Protein AF-A0A2E3XWA8-F1 (afdb_monomer)

Foldseek 3Di:
DDDLPPQFAEEEEEELPDDPVRLLVVQVVLLVLVRGQYEYEYAPVNVPCLVVVCVVCVVSRHHYDDNPDQPLVCLSHAQEYEYEPDPSLQVCLVSLHQYEYEPVRYPDCPVCCVVLVRYHYHPDPNCVVVDDPVSSVVNNVSSCVVCPVVVPPDDGPVVVVVVVVVVD

Nearest PDB structures (foldseek):
  3hbm-assembly1_A  TM=6.166E-01  e=2.319E-02  Campylobacter jejuni subsp. jejuni NCTC 11168 = ATCC 700819
  3hbn-assembly1_A  TM=6.208E-01  e=2.471E-02  Campylobacter jejuni subsp. jejuni NCTC 11168 = ATCC 700819
  6vlc-assembly2_D  TM=5.756E-01  e=1.798E-02  Neisseria meningitidis Z2491
  7kmf-assembly1_F  TM=5.844E-01  e=4.976E-02  Homo sapiens
  7kmf-assembly1_E  TM=5.649E-01  e=5.303E-02  Homo sapiens

Mean predicted aligned error: 8.44 Å

Sequence (168 aa):
MDDFSVKNGLAICFNDHDSTEFMFDMIRKALDLKKWTIYVKMHPSDRYRFSEVENFCLENNAVFIDPACPVYNYRDRLKILLAGISGVHVDALMAGGTPCTLKSWYHEDYYQLIEDDLLFVFESLEEINSLSDEEIAQIMQSREKLNEHLKEINTLPSDKLASFYKKL

Structure (mmCIF, N/CA/C/O backbone):
data_AF-A0A2E3XWA8-F1
#
_entry.id   AF-A0A2E3XWA8-F1
#
loop_
_atom_site.group_PDB
_atom_site.id
_atom_site.type_symbol
_atom_site.label_atom_id
_atom_site.label_alt_id
_atom_site.label_comp_id
_atom_site.label_asym_id
_atom_site.label_entity_id
_atom_site.label_seq_id
_atom_site.pdbx_PDB_ins_code
_atom_site.Cartn_x
_atom_site.Cartn_y
_atom_site.Cartn_z
_atom_site.occupancy
_atom_site.B_iso_or_equiv
_atom_site.auth_seq_id
_atom_site.auth_comp_id
_atom_site.auth_asym_id
_atom_site.auth_atom_id
_atom_site.pdbx_PDB_model_num
ATOM 1 N N . MET A 1 1 ? -28.095 -8.144 3.498 1.00 36.91 1 MET A N 1
ATOM 2 C CA . MET A 1 1 ? -26.936 -7.674 4.277 1.00 36.91 1 MET A CA 1
ATOM 3 C C . MET A 1 1 ? -25.813 -8.573 3.847 1.00 36.91 1 MET A C 1
ATOM 5 O O . MET A 1 1 ? -25.795 -9.723 4.264 1.00 36.91 1 MET A O 1
ATOM 9 N N . ASP A 1 2 ? -25.029 -8.108 2.882 1.00 31.75 2 ASP A N 1
ATOM 10 C CA . ASP A 1 2 ? -23.966 -8.920 2.311 1.00 31.75 2 ASP A CA 1
ATOM 11 C C . ASP A 1 2 ? -22.865 -9.088 3.352 1.00 31.75 2 ASP A C 1
ATOM 13 O O . ASP A 1 2 ? -22.432 -8.126 3.988 1.00 31.75 2 ASP A O 1
ATOM 17 N N . ASP A 1 3 ? -22.496 -10.346 3.562 1.00 35.62 3 ASP A N 1
ATOM 18 C CA . ASP A 1 3 ? -21.379 -10.770 4.386 1.00 35.62 3 ASP A CA 1
ATOM 19 C C . ASP A 1 3 ? -20.113 -10.169 3.766 1.00 35.62 3 ASP A C 1
ATOM 21 O O . ASP A 1 3 ? -19.674 -10.581 2.689 1.00 35.62 3 ASP A O 1
ATOM 25 N N . PHE A 1 4 ? -19.583 -9.112 4.387 1.00 40.84 4 PHE A N 1
ATOM 26 C CA . PHE A 1 4 ? -18.293 -8.551 4.015 1.00 40.84 4 PHE A CA 1
ATOM 27 C C . PHE A 1 4 ? -17.257 -9.651 4.240 1.00 40.84 4 PHE A C 1
ATOM 29 O O . PHE A 1 4 ? -16.778 -9.829 5.359 1.00 40.84 4 PHE A O 1
ATOM 36 N N . SER A 1 5 ? -16.896 -10.384 3.183 1.00 53.03 5 SER A N 1
ATOM 37 C CA . SER A 1 5 ? -15.704 -11.228 3.186 1.00 53.03 5 SER A CA 1
ATOM 38 C C . SER A 1 5 ? -14.575 -10.401 3.791 1.00 53.03 5 SER A C 1
ATOM 40 O O . SER A 1 5 ? -14.269 -9.329 3.263 1.00 53.03 5 SER A O 1
ATOM 42 N N . VAL A 1 6 ? -14.050 -10.827 4.941 1.00 64.44 6 VAL A N 1
ATOM 43 C CA . VAL A 1 6 ? -13.209 -9.981 5.795 1.00 64.44 6 VAL A CA 1
ATOM 44 C C . VAL A 1 6 ? -12.007 -9.490 4.992 1.00 64.44 6 VAL A C 1
ATOM 46 O O . VAL A 1 6 ? -11.053 -10.234 4.766 1.00 64.44 6 VAL A O 1
ATOM 49 N N . LYS A 1 7 ? -12.057 -8.233 4.535 1.00 80.62 7 LYS A N 1
ATOM 50 C CA . LYS A 1 7 ? -10.933 -7.599 3.848 1.00 80.62 7 LYS A CA 1
ATOM 51 C C . LYS A 1 7 ? -9.785 -7.524 4.849 1.00 80.62 7 LYS A C 1
ATOM 53 O O . LYS A 1 7 ? -9.920 -6.892 5.894 1.00 80.62 7 LYS A O 1
ATOM 58 N N . ASN A 1 8 ? -8.664 -8.166 4.548 1.00 89.25 8 ASN A N 1
ATOM 59 C CA . ASN A 1 8 ? -7.486 -8.197 5.421 1.00 89.25 8 ASN A CA 1
ATOM 60 C C . ASN A 1 8 ? -6.192 -7.834 4.674 1.00 89.25 8 ASN A C 1
ATOM 62 O O . ASN A 1 8 ? -5.095 -8.109 5.162 1.00 89.25 8 ASN A O 1
ATOM 66 N N . GLY A 1 9 ? -6.308 -7.254 3.478 1.00 94.62 9 GLY A N 1
ATOM 67 C CA . GLY A 1 9 ? -5.174 -6.824 2.672 1.00 94.62 9 GLY A CA 1
ATOM 68 C C . GLY A 1 9 ? -4.686 -5.422 3.032 1.00 94.62 9 GLY A C 1
ATOM 69 O O . GLY A 1 9 ? -5.490 -4.489 3.106 1.00 94.62 9 GLY A O 1
ATOM 70 N N . LEU A 1 10 ? -3.369 -5.285 3.184 1.00 95.75 10 LEU A N 1
ATOM 71 C CA . LEU A 1 10 ? -2.641 -4.016 3.190 1.00 95.75 10 LEU A CA 1
ATOM 72 C C . LEU A 1 10 ? -1.861 -3.923 1.875 1.00 95.75 10 LEU A C 1
ATOM 74 O O . LEU A 1 10 ? -0.949 -4.718 1.648 1.00 95.75 10 LEU A O 1
ATOM 78 N N . ALA A 1 11 ? -2.228 -2.982 1.008 1.00 96.69 11 ALA A N 1
ATOM 79 C CA . ALA A 1 11 ? -1.447 -2.666 -0.182 1.00 96.69 11 ALA A CA 1
ATOM 80 C C . ALA A 1 11 ? -0.428 -1.574 0.123 1.00 96.69 11 ALA A C 1
ATOM 82 O O . ALA A 1 11 ? -0.787 -0.557 0.703 1.00 96.69 11 ALA A O 1
ATOM 83 N N . ILE A 1 12 ? 0.811 -1.755 -0.315 1.00 97.56 12 ILE A N 1
ATOM 84 C CA . ILE A 1 12 ? 1.865 -0.743 -0.267 1.00 97.56 12 ILE A CA 1
ATOM 85 C C . ILE A 1 12 ? 2.197 -0.375 -1.706 1.00 97.56 12 ILE A C 1
ATOM 87 O O . ILE A 1 12 ? 2.577 -1.247 -2.493 1.00 97.56 12 ILE A O 1
ATOM 91 N N . CYS A 1 13 ? 2.009 0.892 -2.061 1.00 96.62 13 CYS A N 1
ATOM 92 C CA . CYS A 1 13 ? 2.256 1.387 -3.408 1.00 96.62 13 CYS A CA 1
ATOM 93 C C . CYS A 1 13 ? 3.474 2.305 -3.407 1.00 96.62 13 CYS A C 1
ATOM 95 O O . CYS A 1 13 ? 3.456 3.360 -2.773 1.00 96.62 13 CYS A O 1
ATOM 97 N N . PHE A 1 14 ? 4.509 1.902 -4.136 1.00 96.69 14 PHE A N 1
ATOM 98 C CA . PHE A 1 14 ? 5.742 2.667 -4.280 1.00 96.69 14 PHE A CA 1
ATOM 99 C C . PHE A 1 14 ? 5.713 3.524 -5.544 1.00 96.69 14 PHE A C 1
ATOM 101 O O . PHE A 1 14 ? 5.244 3.087 -6.599 1.00 96.69 14 PHE A O 1
ATOM 108 N N . ASN A 1 15 ? 6.238 4.737 -5.426 1.00 93.38 15 ASN A N 1
ATOM 109 C CA . ASN A 1 15 ? 6.538 5.639 -6.526 1.00 93.38 15 ASN A CA 1
ATOM 110 C C . ASN A 1 15 ? 7.879 5.252 -7.174 1.00 93.38 15 ASN A C 1
ATOM 112 O O . ASN A 1 15 ? 8.718 4.579 -6.579 1.00 93.38 15 ASN A O 1
ATOM 116 N N . ASP A 1 16 ? 8.124 5.711 -8.398 1.00 92.38 16 ASP A N 1
ATOM 117 C CA . ASP A 1 16 ? 9.392 5.457 -9.096 1.00 92.38 16 ASP A CA 1
ATOM 118 C C . ASP A 1 16 ? 10.596 6.182 -8.473 1.00 92.38 16 ASP A C 1
ATOM 120 O O . ASP A 1 16 ? 11.739 5.762 -8.663 1.00 92.38 16 ASP A O 1
ATOM 124 N N . HIS A 1 17 ? 10.348 7.221 -7.677 1.00 91.50 17 HIS A N 1
ATOM 125 C CA . HIS A 1 17 ? 11.368 7.945 -6.920 1.00 91.50 17 HIS A CA 1
ATOM 126 C C . HIS A 1 17 ? 11.723 7.318 -5.562 1.00 91.50 17 HIS A C 1
ATOM 128 O O . HIS A 1 17 ? 12.717 7.730 -4.961 1.00 91.50 17 HIS A O 1
ATOM 134 N N . ASP A 1 18 ? 10.964 6.328 -5.079 1.00 94.69 18 ASP A N 1
ATOM 135 C CA . ASP A 1 18 ? 11.286 5.651 -3.820 1.00 94.69 18 ASP A CA 1
ATOM 136 C C . ASP A 1 18 ? 12.581 4.843 -3.968 1.00 94.69 18 ASP A C 1
ATOM 138 O O . ASP A 1 18 ? 12.822 4.205 -4.996 1.00 94.69 18 ASP A O 1
ATOM 142 N N . SER A 1 19 ? 13.451 4.867 -2.957 1.00 95.38 19 SER A N 1
ATOM 143 C CA . SER A 1 19 ? 14.721 4.137 -3.018 1.00 95.38 19 SER A CA 1
ATOM 144 C C . SER A 1 19 ? 14.515 2.638 -2.791 1.00 95.38 19 SER A C 1
ATOM 146 O O . SER A 1 19 ? 13.643 2.219 -2.034 1.00 95.38 19 SER A O 1
ATOM 148 N N . THR A 1 20 ? 15.354 1.802 -3.405 1.00 95.69 20 THR A N 1
ATOM 149 C CA . THR A 1 20 ? 15.286 0.339 -3.239 1.00 95.69 20 THR A CA 1
ATOM 150 C C . THR A 1 20 ? 15.421 -0.099 -1.778 1.00 95.69 20 THR A C 1
ATOM 152 O O . THR A 1 20 ? 14.693 -0.980 -1.327 1.00 95.69 20 THR A O 1
ATOM 155 N N . GLU A 1 21 ? 16.306 0.549 -1.018 1.00 96.75 21 GLU A N 1
ATOM 156 C CA . GLU A 1 21 ? 16.480 0.292 0.415 1.00 96.75 21 GLU A CA 1
ATOM 157 C C . GLU A 1 21 ? 15.196 0.578 1.200 1.00 96.75 21 GLU A C 1
ATOM 159 O O . GLU A 1 21 ? 14.741 -0.275 1.963 1.00 96.75 21 GLU A O 1
ATOM 164 N N . PHE A 1 22 ? 14.579 1.738 0.954 1.00 95.94 22 PHE A N 1
ATOM 165 C CA . PHE A 1 22 ? 13.326 2.125 1.591 1.00 95.94 22 PHE A CA 1
ATOM 166 C C . PHE A 1 22 ? 12.196 1.146 1.261 1.00 95.94 22 PHE A C 1
ATOM 168 O O . PHE A 1 22 ? 11.483 0.711 2.163 1.00 95.94 22 PHE A O 1
ATOM 175 N N . MET A 1 23 ? 12.061 0.745 -0.008 1.00 97.19 23 MET A N 1
ATOM 176 C CA . MET A 1 23 ? 11.022 -0.198 -0.425 1.00 97.19 23 MET A CA 1
ATOM 177 C C . MET A 1 23 ? 11.139 -1.531 0.312 1.00 97.19 23 MET A C 1
ATOM 179 O O . MET A 1 23 ? 10.169 -1.995 0.911 1.00 97.19 23 MET A O 1
ATOM 183 N N . PHE A 1 24 ? 12.328 -2.139 0.324 1.00 97.75 24 PHE A N 1
ATOM 184 C CA . PHE A 1 24 ? 12.511 -3.425 0.995 1.00 97.75 24 PHE A CA 1
ATOM 185 C C . PHE A 1 24 ? 12.382 -3.328 2.514 1.00 97.75 24 PHE A C 1
ATOM 187 O O . PHE A 1 24 ? 11.830 -4.242 3.125 1.00 97.75 24 PHE A O 1
ATOM 194 N N . ASP A 1 25 ? 12.862 -2.250 3.134 1.00 97.00 25 ASP A N 1
ATOM 195 C CA . ASP A 1 25 ? 12.639 -2.000 4.562 1.00 97.00 25 ASP A CA 1
ATOM 196 C C . ASP A 1 25 ? 11.139 -1.904 4.883 1.00 97.00 25 ASP A C 1
ATOM 198 O O . ASP A 1 25 ? 10.649 -2.589 5.783 1.00 97.00 25 ASP A O 1
ATOM 202 N N . MET A 1 26 ? 10.384 -1.151 4.081 1.00 97.12 26 MET A N 1
ATOM 203 C CA . MET A 1 26 ? 8.942 -0.989 4.252 1.00 97.12 26 MET A CA 1
ATOM 204 C C . MET A 1 26 ? 8.182 -2.311 4.095 1.00 97.12 26 MET A C 1
ATOM 206 O O . MET A 1 26 ? 7.322 -2.630 4.918 1.00 97.12 26 MET A O 1
ATOM 210 N N . ILE A 1 27 ? 8.520 -3.116 3.080 1.00 97.69 27 ILE A N 1
ATOM 211 C CA . ILE A 1 27 ? 7.887 -4.428 2.870 1.00 97.69 27 ILE A CA 1
ATOM 212 C C . ILE A 1 27 ? 8.177 -5.354 4.060 1.00 97.69 27 ILE A C 1
ATOM 214 O O . ILE A 1 27 ? 7.256 -6.006 4.553 1.00 97.69 27 ILE A O 1
ATOM 218 N N . ARG A 1 28 ? 9.420 -5.391 4.567 1.00 97.62 28 ARG A N 1
ATOM 219 C CA . ARG A 1 28 ? 9.775 -6.202 5.750 1.00 97.62 28 ARG A CA 1
ATOM 220 C C . ARG A 1 28 ? 8.984 -5.781 6.982 1.00 97.62 28 ARG A C 1
ATOM 222 O O . ARG A 1 28 ? 8.350 -6.624 7.610 1.00 97.62 28 ARG A O 1
ATOM 229 N N . LYS A 1 29 ? 8.957 -4.481 7.281 1.00 96.44 29 LYS A N 1
ATOM 230 C CA . LYS A 1 29 ? 8.194 -3.945 8.416 1.00 96.44 29 LYS A CA 1
ATOM 231 C C . LYS A 1 29 ? 6.709 -4.282 8.303 1.00 96.44 29 LYS A C 1
ATOM 233 O O . LYS A 1 29 ? 6.092 -4.682 9.285 1.00 96.44 29 LYS A O 1
ATOM 238 N N . ALA A 1 30 ? 6.138 -4.197 7.102 1.00 96.94 30 ALA A N 1
ATOM 239 C CA . ALA A 1 30 ? 4.737 -4.541 6.883 1.00 96.94 30 ALA A CA 1
ATOM 240 C C . ALA A 1 30 ? 4.461 -6.031 7.110 1.00 96.94 30 ALA A C 1
ATOM 242 O O . ALA A 1 30 ? 3.477 -6.393 7.756 1.00 96.94 30 ALA A O 1
ATOM 243 N N . LEU A 1 31 ? 5.354 -6.899 6.632 1.00 96.38 31 LEU A N 1
ATOM 244 C CA . LEU A 1 31 ? 5.292 -8.337 6.887 1.00 96.38 31 LEU A CA 1
ATOM 245 C C . LEU A 1 31 ? 5.409 -8.670 8.379 1.00 96.38 31 LEU A C 1
ATOM 247 O O . LEU A 1 31 ? 4.861 -9.682 8.824 1.00 96.38 31 LEU A O 1
ATOM 251 N N . ASP A 1 32 ? 6.087 -7.841 9.168 1.00 96.38 32 ASP A N 1
ATOM 252 C CA . ASP A 1 32 ? 6.212 -8.007 10.617 1.00 96.38 32 ASP A CA 1
ATOM 253 C C . ASP A 1 32 ? 4.977 -7.589 11.413 1.00 96.38 32 ASP A C 1
ATOM 255 O O . ASP A 1 32 ? 4.825 -8.022 12.555 1.00 96.38 32 ASP A O 1
ATOM 259 N N . LEU A 1 33 ? 4.016 -6.893 10.796 1.00 94.00 33 LEU A N 1
ATOM 260 C CA . LEU A 1 33 ? 2.730 -6.604 11.436 1.00 94.00 33 LEU A CA 1
ATOM 261 C C . LEU A 1 33 ? 1.891 -7.866 11.691 1.00 94.00 33 LEU A C 1
ATOM 263 O O . LEU A 1 33 ? 1.030 -7.837 12.569 1.00 94.00 33 LEU A O 1
ATOM 267 N N . LYS A 1 34 ? 2.095 -8.943 10.911 1.00 90.81 34 LYS A N 1
ATOM 268 C CA . LYS A 1 34 ? 1.404 -10.262 10.938 1.00 90.81 34 LYS A CA 1
ATOM 269 C C . LYS A 1 34 ? -0.137 -10.259 10.848 1.00 90.81 34 LYS A C 1
ATOM 271 O O . LYS A 1 34 ? -0.725 -11.312 10.623 1.00 90.81 34 LYS A O 1
ATOM 276 N N . LYS A 1 35 ? -0.800 -9.107 10.990 1.00 90.62 35 LYS A N 1
ATOM 277 C CA . LYS A 1 35 ? -2.261 -8.916 10.923 1.00 90.62 35 LYS A CA 1
ATOM 278 C C . LYS A 1 35 ? -2.795 -8.926 9.487 1.00 90.62 35 LYS A C 1
ATOM 280 O O . LYS A 1 35 ? -3.970 -9.215 9.272 1.00 90.62 35 LYS A O 1
ATOM 285 N N . TRP A 1 36 ? -1.944 -8.604 8.516 1.00 94.31 36 TRP A N 1
ATOM 286 C CA . TRP A 1 36 ? -2.352 -8.273 7.155 1.00 94.31 36 TRP A CA 1
ATOM 287 C C . TRP A 1 36 ? -1.775 -9.241 6.127 1.00 94.31 36 TRP A C 1
ATOM 289 O O . TRP A 1 36 ? -0.631 -9.679 6.240 1.00 94.31 36 TRP A O 1
ATOM 299 N N . THR A 1 37 ? -2.545 -9.505 5.072 1.00 96.00 37 THR A N 1
ATOM 300 C CA . THR A 1 37 ? -1.974 -10.013 3.820 1.00 96.00 37 THR A CA 1
ATOM 301 C C . THR A 1 37 ? -1.322 -8.837 3.102 1.00 96.00 37 THR A C 1
ATOM 303 O O . THR A 1 37 ? -2.002 -7.852 2.805 1.00 96.00 37 THR A O 1
ATOM 306 N N . ILE A 1 38 ? -0.019 -8.916 2.837 1.00 97.81 38 ILE A N 1
ATOM 307 C CA . ILE A 1 38 ? 0.728 -7.808 2.234 1.00 97.81 38 ILE A CA 1
ATOM 308 C C . ILE A 1 38 ? 0.657 -7.893 0.715 1.00 97.81 38 ILE A C 1
ATOM 310 O O . ILE A 1 38 ? 1.005 -8.914 0.123 1.00 97.81 38 ILE A O 1
ATOM 314 N N . TYR A 1 39 ? 0.225 -6.800 0.096 1.00 97.75 39 TYR A N 1
ATOM 315 C CA . TYR A 1 39 ? 0.242 -6.602 -1.344 1.00 97.75 39 TYR A CA 1
ATOM 316 C C . TYR A 1 39 ? 1.231 -5.489 -1.675 1.00 97.75 39 TYR A C 1
ATOM 318 O O . TYR A 1 39 ? 1.212 -4.435 -1.045 1.00 97.75 39 TYR A O 1
ATOM 326 N N . VAL A 1 40 ? 2.080 -5.697 -2.672 1.00 97.94 40 VAL A N 1
ATOM 327 C CA . VAL A 1 40 ? 3.098 -4.726 -3.080 1.00 97.94 40 VAL A CA 1
ATOM 328 C C . VAL A 1 40 ? 2.836 -4.319 -4.515 1.00 97.94 40 VAL A C 1
ATOM 330 O O . VAL A 1 40 ? 2.755 -5.172 -5.397 1.00 97.94 40 VAL A O 1
ATOM 333 N N . LYS A 1 41 ? 2.707 -3.016 -4.753 1.00 96.31 41 LYS A N 1
ATOM 334 C CA . LYS A 1 41 ? 2.516 -2.453 -6.086 1.00 96.31 41 LYS A CA 1
ATOM 335 C C . LYS A 1 41 ? 3.617 -1.445 -6.387 1.00 96.31 41 LYS A C 1
ATOM 337 O O . LYS A 1 41 ? 3.803 -0.479 -5.657 1.00 96.31 41 LYS A O 1
ATOM 342 N N . MET A 1 42 ? 4.299 -1.645 -7.506 1.00 96.25 42 MET A N 1
ATOM 343 C CA . MET A 1 42 ? 5.289 -0.698 -8.018 1.00 96.25 42 MET A CA 1
ATOM 344 C C . MET A 1 42 ? 4.640 0.296 -8.981 1.00 96.25 42 MET A C 1
ATOM 346 O O . MET A 1 42 ? 3.644 -0.024 -9.643 1.00 96.25 42 MET A O 1
ATOM 350 N N . HIS A 1 43 ? 5.238 1.478 -9.118 1.00 94.00 43 HIS A N 1
ATOM 351 C CA . HIS A 1 43 ? 4.851 2.424 -10.154 1.00 94.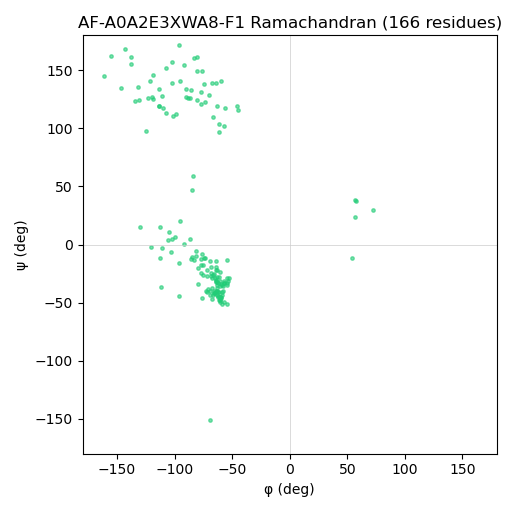00 43 HIS A CA 1
ATOM 352 C C . HIS A 1 43 ? 5.133 1.843 -11.561 1.00 94.00 43 HIS A C 1
ATOM 354 O O . HIS A 1 43 ? 6.191 1.251 -11.777 1.00 94.00 43 HIS A O 1
ATOM 360 N N . PRO A 1 44 ? 4.247 2.015 -12.563 1.00 92.25 44 PRO A N 1
ATOM 361 C CA . PRO A 1 44 ? 4.430 1.427 -13.898 1.00 92.25 44 PRO A CA 1
ATOM 362 C C . PRO A 1 44 ? 5.693 1.871 -14.659 1.00 92.25 44 PRO A C 1
ATOM 364 O O . PRO A 1 44 ? 6.138 1.170 -15.574 1.00 92.25 44 PRO A O 1
ATOM 367 N N . SER A 1 45 ? 6.251 3.045 -14.334 1.00 92.06 45 SER A N 1
ATOM 368 C CA . SER A 1 45 ? 7.513 3.527 -14.929 1.00 92.06 45 SER A CA 1
ATOM 369 C C . SER A 1 45 ? 8.744 2.807 -14.365 1.00 92.06 45 SER A C 1
ATOM 371 O O . SER A 1 45 ? 9.788 2.795 -15.016 1.00 92.06 45 SER A O 1
ATOM 373 N N . ASP A 1 46 ? 8.621 2.135 -13.220 1.00 92.88 46 ASP A N 1
ATOM 374 C CA . ASP A 1 46 ? 9.727 1.538 -12.474 1.00 92.88 46 ASP A CA 1
ATOM 375 C C . ASP A 1 46 ? 10.120 0.130 -12.956 1.00 92.88 46 ASP A C 1
ATOM 377 O O . ASP A 1 46 ? 10.292 -0.835 -12.208 1.00 92.88 46 ASP A O 1
ATOM 381 N N . ARG A 1 47 ? 10.242 -0.009 -14.272 1.00 91.38 47 ARG A N 1
ATOM 382 C CA . ARG A 1 47 ? 10.363 -1.315 -14.934 1.00 91.38 47 ARG A CA 1
ATOM 383 C C . ARG A 1 47 ? 11.625 -2.086 -14.558 1.00 91.38 47 ARG A C 1
ATOM 385 O O . ARG A 1 47 ? 11.671 -3.298 -14.743 1.00 91.38 47 ARG A O 1
ATOM 392 N N . TYR A 1 48 ? 12.653 -1.393 -14.078 1.00 94.06 48 TYR A N 1
ATOM 393 C CA . TYR A 1 48 ? 13.959 -1.981 -13.801 1.00 94.06 48 TYR A CA 1
ATOM 394 C C . TYR A 1 48 ? 14.002 -2.749 -12.473 1.00 94.06 48 TYR A C 1
ATOM 396 O O . TYR A 1 48 ? 14.858 -3.617 -12.325 1.00 94.06 48 TYR A O 1
ATOM 404 N N . ARG A 1 49 ? 13.069 -2.491 -11.541 1.00 95.19 49 ARG A N 1
ATOM 405 C CA . ARG A 1 49 ? 13.025 -3.148 -10.217 1.00 95.19 49 ARG A CA 1
ATOM 406 C C . ARG A 1 49 ? 11.961 -4.234 -10.089 1.00 95.19 49 ARG A C 1
ATOM 408 O O . ARG A 1 49 ? 11.954 -4.945 -9.090 1.00 95.19 49 ARG A O 1
ATOM 415 N N . PHE A 1 50 ? 11.090 -4.413 -11.088 1.00 95.12 50 PHE A N 1
ATOM 416 C CA . PHE A 1 50 ? 9.959 -5.348 -10.997 1.00 95.12 50 PHE A CA 1
ATOM 417 C C . PHE A 1 50 ? 10.386 -6.769 -10.630 1.00 95.12 50 PHE A C 1
ATOM 419 O O . PHE A 1 50 ? 9.869 -7.308 -9.661 1.00 95.12 50 PHE A O 1
ATOM 426 N N . SER A 1 51 ? 11.357 -7.352 -11.341 1.00 96.19 51 SER A N 1
ATOM 427 C CA . SER A 1 51 ? 11.800 -8.726 -11.068 1.00 96.19 51 SER A CA 1
ATOM 428 C C . SER A 1 51 ? 12.402 -8.889 -9.673 1.00 96.19 51 SER A C 1
ATOM 430 O O . SER A 1 51 ? 12.199 -9.912 -9.030 1.00 96.19 51 SER A O 1
ATOM 432 N N . GLU A 1 52 ? 13.142 -7.889 -9.192 1.00 97.12 52 GLU A N 1
ATOM 433 C CA . GLU A 1 52 ? 13.757 -7.927 -7.864 1.00 97.12 52 GLU A CA 1
ATOM 434 C C . GLU A 1 52 ? 12.687 -7.890 -6.764 1.00 97.12 52 GLU A C 1
ATOM 436 O O . GLU A 1 52 ? 12.697 -8.715 -5.850 1.00 97.12 52 GLU A O 1
ATOM 441 N N . VAL A 1 53 ? 11.721 -6.977 -6.890 1.00 97.56 53 VAL A N 1
ATOM 442 C CA . VAL A 1 53 ? 10.628 -6.824 -5.923 1.00 97.56 53 VAL A CA 1
ATOM 443 C C . VAL A 1 53 ? 9.663 -8.009 -5.973 1.00 97.56 53 VAL A C 1
ATOM 445 O O . VAL A 1 53 ? 9.233 -8.481 -4.923 1.00 97.56 53 VAL A O 1
ATOM 448 N N . GLU A 1 54 ? 9.346 -8.528 -7.159 1.00 97.88 54 GLU A N 1
ATOM 449 C CA . GLU A 1 54 ? 8.492 -9.707 -7.330 1.00 97.88 54 GLU A CA 1
ATOM 450 C C . GLU A 1 54 ? 9.110 -10.947 -6.671 1.00 97.88 54 GLU A C 1
ATOM 452 O O . GLU A 1 54 ? 8.438 -11.617 -5.883 1.00 97.88 54 GLU A O 1
ATOM 457 N N . ASN A 1 55 ? 10.402 -11.206 -6.911 1.00 98.00 55 ASN A N 1
ATOM 458 C CA . ASN A 1 55 ? 11.123 -12.307 -6.268 1.00 98.00 55 ASN A CA 1
ATOM 459 C C . ASN A 1 55 ? 11.143 -12.146 -4.744 1.00 98.00 55 ASN A C 1
ATOM 461 O O . ASN A 1 55 ? 10.836 -13.093 -4.021 1.00 98.00 55 ASN A O 1
ATOM 465 N N . PHE A 1 56 ? 11.424 -10.936 -4.251 1.00 98.06 56 PHE A N 1
ATOM 466 C CA . PHE A 1 56 ? 11.388 -10.655 -2.818 1.00 98.06 56 PHE A CA 1
ATOM 467 C C . PHE A 1 56 ? 10.003 -10.928 -2.215 1.00 98.06 56 PHE A C 1
ATOM 469 O O . PHE A 1 56 ? 9.899 -11.531 -1.146 1.00 98.06 56 PHE A O 1
ATOM 476 N N . CYS A 1 57 ? 8.928 -10.521 -2.898 1.00 97.94 57 CYS A N 1
ATOM 477 C CA . CYS A 1 57 ? 7.563 -10.789 -2.449 1.00 97.94 57 CYS A CA 1
ATOM 478 C C . CYS A 1 57 ? 7.278 -12.295 -2.386 1.00 97.94 57 CYS A C 1
ATOM 480 O O . CYS A 1 57 ? 6.759 -12.771 -1.375 1.00 97.94 57 CYS A O 1
ATOM 482 N N . LEU A 1 58 ? 7.670 -13.043 -3.423 1.00 97.00 58 LEU A N 1
ATOM 483 C CA . LEU A 1 58 ? 7.491 -14.494 -3.495 1.00 97.00 58 LEU A CA 1
ATOM 484 C C . LEU A 1 58 ? 8.211 -15.219 -2.348 1.00 97.00 58 LEU A C 1
ATOM 486 O O . LEU A 1 58 ? 7.623 -16.084 -1.701 1.00 97.00 58 LEU A O 1
ATOM 490 N N . GLU A 1 59 ? 9.458 -14.841 -2.064 1.00 97.88 59 GLU A N 1
ATOM 491 C CA . GLU A 1 59 ? 10.266 -15.427 -0.986 1.00 97.88 59 GLU A CA 1
ATOM 492 C C . GLU A 1 59 ? 9.713 -15.127 0.414 1.00 97.88 59 GLU A C 1
ATOM 494 O O . GLU A 1 59 ? 9.930 -15.903 1.345 1.00 97.88 59 GLU A O 1
ATOM 499 N N . ASN A 1 60 ? 8.980 -14.020 0.569 1.00 97.19 60 ASN A N 1
ATOM 500 C CA . ASN A 1 60 ? 8.514 -13.523 1.863 1.00 97.19 60 ASN A CA 1
ATOM 501 C C . ASN A 1 60 ? 6.988 -13.601 2.047 1.00 97.19 60 ASN A C 1
ATOM 503 O O . ASN A 1 60 ? 6.451 -12.993 2.973 1.00 97.19 60 ASN A O 1
ATOM 507 N N . ASN A 1 61 ? 6.282 -14.365 1.204 1.00 95.06 61 ASN A N 1
ATOM 508 C CA . ASN A 1 61 ? 4.826 -14.549 1.273 1.00 95.06 61 ASN A CA 1
ATOM 509 C C . ASN A 1 61 ? 4.028 -13.224 1.191 1.00 95.06 61 ASN A C 1
ATOM 511 O O . ASN A 1 61 ? 3.003 -13.052 1.855 1.00 95.06 61 ASN A O 1
ATOM 515 N N . ALA A 1 62 ? 4.505 -12.287 0.370 1.00 97.69 62 ALA A N 1
ATOM 516 C CA . ALA A 1 62 ? 3.757 -11.111 -0.061 1.00 97.69 62 ALA A CA 1
ATOM 517 C C . ALA A 1 62 ? 3.232 -11.308 -1.491 1.00 97.69 62 ALA A C 1
ATOM 519 O O . ALA A 1 62 ? 3.774 -12.082 -2.280 1.00 97.69 62 ALA A O 1
ATOM 520 N N . VAL A 1 63 ? 2.177 -10.579 -1.847 1.00 97.56 63 VAL A N 1
ATOM 521 C CA . VAL A 1 63 ? 1.581 -10.621 -3.185 1.00 97.56 63 VAL A CA 1
ATOM 522 C C . VAL A 1 63 ? 2.093 -9.445 -4.005 1.00 97.56 63 VAL A C 1
ATOM 524 O O . VAL A 1 63 ? 1.741 -8.297 -3.738 1.00 97.56 63 VAL A O 1
ATOM 527 N N . PHE A 1 64 ? 2.880 -9.722 -5.040 1.00 97.50 64 PHE A N 1
ATOM 528 C CA . PHE A 1 64 ? 3.235 -8.711 -6.031 1.00 97.50 64 PHE A CA 1
ATOM 529 C C . PHE A 1 64 ? 2.030 -8.423 -6.940 1.00 97.50 64 PHE A C 1
ATOM 531 O O . PHE A 1 64 ? 1.470 -9.328 -7.562 1.00 97.50 64 PHE A O 1
ATOM 538 N N . ILE A 1 65 ? 1.597 -7.164 -6.994 1.00 95.81 65 ILE A N 1
ATOM 539 C CA . ILE A 1 65 ? 0.543 -6.695 -7.893 1.00 95.81 65 ILE A CA 1
ATOM 540 C C . ILE A 1 65 ? 1.197 -6.235 -9.191 1.00 95.81 65 ILE A C 1
ATOM 542 O O . ILE A 1 65 ? 2.045 -5.343 -9.163 1.00 95.81 65 ILE A O 1
ATOM 546 N N . ASP A 1 66 ? 0.721 -6.766 -10.324 1.00 94.25 66 ASP A N 1
ATOM 547 C CA . ASP A 1 66 ? 1.093 -6.273 -11.653 1.00 94.25 66 ASP A CA 1
ATOM 548 C C . ASP A 1 66 ? 1.020 -4.728 -11.688 1.00 94.25 66 ASP A C 1
ATOM 550 O O . ASP A 1 66 ? -0.056 -4.148 -11.471 1.00 94.25 66 ASP A O 1
ATOM 554 N N . PRO A 1 67 ? 2.142 -4.035 -11.951 1.00 91.50 67 PRO A N 1
ATOM 555 C CA . PRO A 1 67 ? 2.197 -2.579 -12.011 1.00 91.50 67 PRO A CA 1
ATOM 556 C C . PRO A 1 67 ? 1.170 -1.970 -12.974 1.00 91.50 67 PRO A C 1
ATOM 558 O O . PRO A 1 67 ? 0.625 -0.908 -12.673 1.00 91.50 67 PRO A O 1
ATOM 561 N N . ALA A 1 68 ? 0.803 -2.656 -14.061 1.00 89.25 68 ALA A N 1
ATOM 562 C CA . ALA A 1 68 ? -0.223 -2.194 -15.000 1.00 89.25 68 ALA A CA 1
ATOM 563 C C . ALA A 1 68 ? -1.666 -2.386 -14.493 1.00 89.25 68 ALA A C 1
ATOM 565 O O . ALA A 1 68 ? -2.588 -1.758 -15.015 1.00 89.25 68 ALA A O 1
ATOM 566 N N . CYS A 1 69 ? -1.882 -3.235 -13.487 1.00 89.19 69 CYS A N 1
ATOM 567 C CA . CYS A 1 69 ? -3.210 -3.535 -12.965 1.00 89.19 69 CYS A CA 1
ATOM 568 C C . CYS A 1 69 ? -3.685 -2.438 -11.993 1.00 89.19 69 CYS A C 1
ATOM 570 O O . CYS A 1 69 ? -2.996 -2.166 -11.005 1.00 89.19 69 CYS A O 1
ATOM 572 N N . PRO A 1 70 ? -4.854 -1.811 -12.212 1.00 85.81 70 PRO A N 1
ATOM 573 C CA . PRO A 1 70 ? -5.405 -0.833 -11.277 1.00 85.81 70 PRO A CA 1
ATOM 574 C C . PRO A 1 70 ? -5.655 -1.434 -9.888 1.00 85.81 70 PRO A C 1
ATOM 576 O O . PRO A 1 70 ? -6.164 -2.550 -9.766 1.00 85.81 70 PRO A O 1
ATOM 579 N N . VAL A 1 71 ? -5.376 -0.664 -8.829 1.00 84.31 71 VAL A N 1
ATOM 580 C CA . VAL A 1 71 ? -5.624 -1.078 -7.431 1.00 84.31 71 VAL A CA 1
ATOM 581 C C . VAL A 1 71 ? -7.098 -1.431 -7.204 1.00 84.31 71 VAL A C 1
ATOM 583 O O . VAL A 1 71 ? -7.408 -2.364 -6.466 1.00 84.31 71 VAL A O 1
ATOM 586 N N . TYR A 1 72 ? -8.013 -0.755 -7.905 1.00 82.81 72 TYR A N 1
ATOM 587 C CA . TYR A 1 72 ? -9.455 -1.011 -7.863 1.00 82.81 72 TYR A CA 1
ATOM 588 C C . TYR A 1 72 ? -9.843 -2.480 -8.129 1.00 82.81 72 TYR A C 1
ATOM 590 O O . TYR A 1 72 ? -10.840 -2.973 -7.592 1.00 82.81 72 TYR A O 1
ATOM 598 N N . ASN A 1 73 ? -9.050 -3.220 -8.910 1.00 86.25 73 ASN A N 1
ATOM 599 C CA . ASN A 1 73 ? -9.301 -4.641 -9.176 1.00 86.25 73 ASN A CA 1
ATOM 600 C C . ASN A 1 73 ? -9.089 -5.532 -7.941 1.00 86.25 73 ASN A C 1
ATOM 602 O O . ASN A 1 73 ? -9.543 -6.673 -7.922 1.00 86.25 73 ASN A O 1
ATOM 606 N N . TYR A 1 74 ? -8.441 -5.008 -6.900 1.00 88.19 74 TYR A N 1
ATOM 607 C CA . TYR A 1 74 ? -8.199 -5.684 -5.627 1.00 88.19 74 TYR A CA 1
ATOM 608 C C . TYR A 1 74 ? -9.117 -5.174 -4.503 1.00 88.19 74 TYR A C 1
ATOM 610 O O . TYR A 1 74 ? -8.918 -5.534 -3.343 1.00 88.19 74 TYR A O 1
ATOM 618 N N . ARG A 1 75 ? -10.147 -4.375 -4.819 1.00 84.75 75 ARG A N 1
ATOM 619 C CA . ARG A 1 75 ? -11.058 -3.757 -3.833 1.00 84.75 75 ARG A CA 1
ATOM 620 C C . ARG A 1 75 ? -11.722 -4.739 -2.861 1.00 84.75 75 ARG A C 1
ATOM 622 O O . ARG A 1 75 ? -12.024 -4.357 -1.735 1.00 84.75 75 ARG A O 1
ATOM 629 N N . ASP A 1 76 ? -11.930 -5.989 -3.275 1.00 84.81 76 ASP A N 1
ATOM 630 C CA . ASP A 1 76 ? -12.558 -7.031 -2.448 1.00 84.81 76 ASP A CA 1
ATOM 631 C C . ASP A 1 76 ? -11.562 -7.688 -1.475 1.00 84.81 76 ASP A C 1
ATOM 633 O O . ASP A 1 76 ? -11.952 -8.437 -0.586 1.00 84.81 76 ASP A O 1
ATOM 637 N N . ARG A 1 77 ? -10.263 -7.403 -1.629 1.00 90.19 77 ARG A N 1
ATOM 638 C CA . ARG A 1 77 ? -9.172 -7.956 -0.811 1.00 90.19 77 ARG A CA 1
ATOM 639 C C . ARG A 1 77 ? -8.519 -6.895 0.068 1.00 90.19 77 ARG A C 1
ATOM 641 O O . ARG A 1 77 ? -8.115 -7.189 1.191 1.00 90.19 77 ARG A O 1
ATOM 648 N N . LEU A 1 78 ? -8.402 -5.673 -0.447 1.00 90.81 78 LEU A N 1
ATOM 649 C CA . LEU A 1 78 ? -7.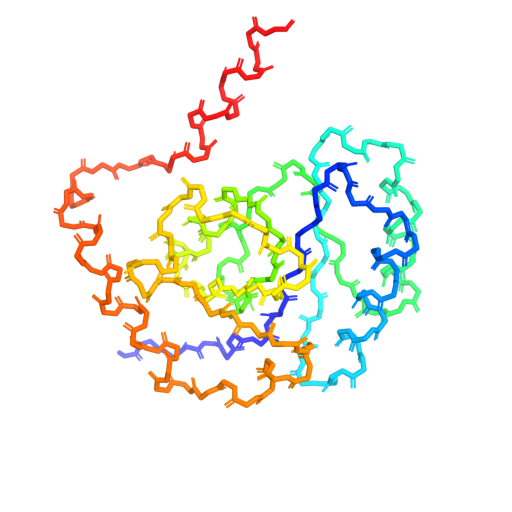695 -4.578 0.207 1.00 90.81 78 LEU A CA 1
ATOM 650 C C . LEU A 1 78 ? -8.606 -3.825 1.168 1.00 90.81 78 LEU A C 1
ATOM 652 O O . LEU A 1 78 ? -9.663 -3.328 0.781 1.00 90.81 78 LEU A O 1
ATOM 656 N N . LYS A 1 79 ? -8.153 -3.715 2.415 1.00 90.62 79 LYS A N 1
ATOM 657 C CA . LYS A 1 79 ? -8.752 -2.843 3.423 1.00 90.62 79 LYS A CA 1
ATOM 658 C C . LYS A 1 79 ? -8.006 -1.517 3.495 1.00 90.62 79 LYS A C 1
ATOM 660 O O . LYS A 1 79 ? -8.639 -0.470 3.520 1.00 90.62 79 LYS A O 1
ATOM 665 N N . ILE A 1 80 ? -6.676 -1.576 3.481 1.00 93.06 80 ILE A N 1
ATOM 666 C CA . ILE A 1 80 ? -5.798 -0.417 3.640 1.00 93.06 80 ILE A CA 1
ATOM 667 C C . ILE A 1 80 ? -4.893 -0.295 2.417 1.00 93.06 80 ILE A C 1
ATOM 669 O O . ILE A 1 80 ? -4.403 -1.301 1.894 1.00 93.06 80 ILE A O 1
ATOM 673 N N . LEU A 1 81 ? -4.662 0.940 1.981 1.00 95.12 81 LEU A N 1
ATOM 674 C CA . LEU A 1 81 ? -3.627 1.293 1.023 1.00 95.12 81 LEU A CA 1
ATOM 675 C C . LEU A 1 81 ? -2.656 2.274 1.678 1.00 95.12 81 LEU A C 1
ATOM 677 O O . LEU A 1 81 ? -3.074 3.307 2.178 1.00 95.12 81 LEU A O 1
ATOM 681 N N . LEU A 1 82 ? -1.368 1.957 1.645 1.00 96.44 82 LEU A N 1
ATOM 682 C CA . LEU A 1 82 ? -0.273 2.794 2.107 1.00 96.44 82 LEU A CA 1
ATOM 683 C C . LEU A 1 82 ? 0.552 3.258 0.907 1.00 96.44 82 LEU A C 1
ATOM 685 O O . LEU A 1 82 ? 1.004 2.436 0.110 1.00 96.44 82 LEU A O 1
ATOM 689 N N . ALA A 1 83 ? 0.774 4.560 0.782 1.00 95.44 83 ALA A N 1
ATOM 690 C CA . ALA A 1 83 ? 1.658 5.126 -0.236 1.00 95.44 83 ALA A CA 1
ATOM 691 C C . ALA A 1 83 ? 2.192 6.490 0.212 1.00 95.44 83 ALA A C 1
ATOM 693 O O . ALA A 1 83 ? 1.599 7.122 1.089 1.00 95.44 83 ALA A O 1
ATOM 694 N N . GLY A 1 84 ? 3.268 6.966 -0.417 1.00 92.50 84 GLY A N 1
ATOM 695 C CA . GLY A 1 84 ? 3.706 8.364 -0.325 1.00 92.50 84 GLY A CA 1
ATOM 696 C C . GLY A 1 84 ? 2.743 9.317 -1.046 1.00 92.50 84 GLY A C 1
ATOM 697 O O . GLY A 1 84 ? 1.549 9.040 -1.169 1.00 92.50 84 GLY A O 1
ATOM 698 N N . ILE A 1 85 ? 3.234 10.448 -1.557 1.00 87.69 85 ILE A N 1
ATOM 699 C CA . ILE A 1 85 ? 2.405 11.357 -2.373 1.00 87.69 85 ILE A CA 1
ATOM 700 C C . ILE A 1 85 ? 2.041 10.651 -3.683 1.00 87.69 85 ILE A C 1
ATOM 702 O O . ILE A 1 85 ? 2.911 10.406 -4.518 1.00 87.69 85 ILE A O 1
ATOM 706 N N . SER A 1 86 ? 0.771 10.276 -3.857 1.00 86.56 86 SER A N 1
ATOM 707 C CA . SER A 1 86 ? 0.337 9.525 -5.035 1.00 86.56 86 SER A CA 1
ATOM 708 C C . SER A 1 86 ? -1.172 9.584 -5.263 1.00 86.56 86 SER A C 1
ATOM 710 O O . SER A 1 86 ? -1.964 9.541 -4.322 1.00 86.56 86 SER A O 1
ATOM 712 N N . GLY A 1 87 ? -1.580 9.602 -6.536 1.00 85.81 87 GLY A N 1
ATOM 713 C CA . GLY A 1 87 ? -2.989 9.536 -6.933 1.00 85.81 87 GLY A CA 1
ATOM 714 C C . GLY A 1 87 ? -3.678 8.217 -6.560 1.00 85.81 87 GLY A C 1
ATOM 715 O O . GLY A 1 87 ? -4.906 8.161 -6.540 1.00 85.81 87 GLY A O 1
ATOM 716 N N . VAL A 1 88 ? -2.918 7.172 -6.198 1.00 88.69 88 VAL A N 1
ATOM 717 C CA . VAL A 1 88 ? -3.491 5.885 -5.766 1.00 88.69 88 VAL A CA 1
ATOM 718 C C . VAL A 1 88 ? -4.310 5.988 -4.475 1.00 88.69 88 VAL A C 1
ATOM 720 O O . VAL A 1 88 ? -5.151 5.126 -4.224 1.00 88.69 88 VAL A O 1
ATOM 723 N N . HIS A 1 89 ? -4.123 7.045 -3.676 1.00 90.12 89 HIS A N 1
ATOM 724 C CA . HIS A 1 89 ? -4.976 7.321 -2.513 1.00 90.12 89 HIS A CA 1
ATOM 725 C C . HIS A 1 89 ? -6.419 7.603 -2.928 1.00 90.12 89 HIS A C 1
ATOM 727 O O . HIS A 1 89 ? -7.355 7.087 -2.320 1.00 90.12 89 HIS A O 1
ATOM 733 N N . VAL A 1 90 ? -6.605 8.345 -4.022 1.00 85.12 90 VAL A N 1
ATOM 734 C CA . VAL A 1 90 ? -7.931 8.610 -4.596 1.00 85.12 90 VAL A CA 1
ATOM 735 C C . VAL A 1 90 ? -8.552 7.308 -5.102 1.00 85.12 90 VAL A C 1
ATOM 737 O O . VAL A 1 90 ? -9.722 7.035 -4.836 1.00 85.12 90 VAL A O 1
ATOM 740 N N . ASP A 1 91 ? -7.762 6.453 -5.754 1.00 83.75 91 ASP A N 1
ATOM 741 C CA . ASP A 1 91 ? -8.234 5.139 -6.205 1.00 83.75 91 ASP A CA 1
ATOM 742 C C . ASP A 1 91 ? -8.675 4.253 -5.032 1.00 83.75 91 ASP A C 1
ATOM 744 O O . ASP A 1 91 ? -9.705 3.578 -5.122 1.00 83.75 91 ASP A O 1
ATOM 748 N N . ALA A 1 92 ? -7.933 4.275 -3.917 1.00 86.56 92 ALA A N 1
ATOM 749 C CA . ALA A 1 92 ? -8.293 3.557 -2.696 1.00 86.56 92 ALA A CA 1
ATOM 750 C C . ALA A 1 92 ? -9.643 4.031 -2.149 1.00 86.56 92 ALA A C 1
ATOM 752 O O . ALA A 1 92 ? -10.520 3.202 -1.888 1.00 86.56 92 ALA A O 1
ATOM 753 N N . LEU A 1 93 ? -9.844 5.350 -2.057 1.00 84.12 93 LEU A N 1
ATOM 754 C CA . LEU A 1 93 ? -11.113 5.937 -1.625 1.00 84.12 93 LEU A CA 1
ATOM 755 C C . LEU A 1 93 ? -12.258 5.466 -2.518 1.00 84.12 93 LEU A C 1
ATOM 757 O O . LEU A 1 93 ? -13.259 4.953 -2.021 1.00 84.12 93 LEU A O 1
ATOM 761 N N . MET A 1 94 ? -12.105 5.552 -3.839 1.00 77.00 94 MET A N 1
ATOM 762 C CA . MET A 1 94 ? -13.137 5.126 -4.791 1.00 77.00 94 MET A CA 1
ATOM 763 C C . MET A 1 94 ? -13.420 3.617 -4.734 1.00 77.00 94 MET A C 1
ATOM 765 O O . MET A 1 94 ? -14.563 3.187 -4.918 1.00 77.00 94 MET A O 1
ATOM 769 N N . ALA A 1 95 ? -12.411 2.811 -4.414 1.00 76.56 95 ALA A N 1
ATOM 770 C CA . ALA A 1 95 ? -12.535 1.374 -4.200 1.00 76.56 95 ALA A CA 1
ATOM 771 C C . ALA A 1 95 ? -13.166 0.997 -2.842 1.00 76.56 95 ALA A C 1
ATOM 773 O O . ALA A 1 95 ? -13.479 -0.174 -2.619 1.00 76.56 95 ALA A O 1
ATOM 774 N N . GLY A 1 96 ? -13.380 1.957 -1.936 1.00 75.75 96 GLY A N 1
ATOM 775 C CA . GLY A 1 96 ? -13.844 1.682 -0.572 1.00 75.75 96 GLY A CA 1
ATOM 776 C C . GLY A 1 96 ? -12.780 1.054 0.318 1.00 75.75 96 GLY A C 1
ATOM 777 O O . GLY A 1 96 ? -13.111 0.249 1.187 1.00 75.75 96 GLY A O 1
ATOM 778 N N . GLY A 1 97 ? -11.517 1.371 0.048 1.00 84.62 97 GLY A N 1
ATOM 779 C CA . GLY A 1 97 ? -10.404 1.147 0.956 1.00 84.62 97 GLY A CA 1
ATOM 780 C C . GLY A 1 97 ? -10.080 2.406 1.757 1.00 84.62 97 GLY A C 1
ATOM 781 O O . GLY A 1 97 ? -10.603 3.492 1.499 1.00 84.62 97 GLY A O 1
ATOM 782 N N . THR A 1 98 ? -9.188 2.237 2.722 1.00 91.00 98 THR A N 1
ATOM 783 C CA . THR A 1 98 ? -8.683 3.300 3.588 1.00 91.00 98 THR A CA 1
ATOM 784 C C . THR A 1 98 ? -7.299 3.721 3.105 1.00 91.00 98 THR A C 1
ATOM 786 O O . THR A 1 98 ? -6.367 2.917 3.216 1.00 91.00 98 THR A O 1
ATOM 789 N N . PRO A 1 99 ? -7.137 4.927 2.537 1.00 92.62 99 PRO A N 1
ATOM 790 C CA . PRO A 1 99 ? -5.818 5.441 2.216 1.00 92.62 99 PRO A CA 1
ATOM 791 C C . PRO A 1 99 ? -5.101 5.881 3.498 1.00 92.62 99 PRO A C 1
ATOM 793 O O . PRO A 1 99 ? -5.673 6.513 4.391 1.00 92.62 99 PRO A O 1
ATOM 796 N N . CYS A 1 100 ? -3.823 5.556 3.560 1.00 94.62 100 CYS A N 1
ATOM 797 C CA . CYS A 1 100 ? -2.930 5.870 4.655 1.00 94.62 100 CYS A CA 1
ATOM 798 C C . CYS A 1 100 ? -1.581 6.316 4.094 1.00 94.62 100 CYS A C 1
ATOM 800 O O . CYS A 1 100 ? -1.167 5.908 3.005 1.00 94.62 100 CYS A O 1
ATOM 802 N N . THR A 1 101 ? -0.840 7.088 4.871 1.00 95.56 101 THR A N 1
ATOM 803 C CA . THR A 1 101 ? 0.541 7.439 4.562 1.00 95.56 101 THR A CA 1
ATOM 804 C C . THR A 1 101 ? 1.397 7.510 5.822 1.00 95.56 101 THR A C 1
ATOM 806 O O . THR A 1 101 ? 0.885 7.483 6.941 1.00 95.56 101 THR A O 1
ATOM 809 N N . LEU A 1 102 ? 2.712 7.591 5.633 1.00 95.38 102 LEU A N 1
ATOM 810 C CA . LEU A 1 102 ? 3.655 7.913 6.697 1.00 95.38 102 LEU A CA 1
ATOM 811 C C . LEU A 1 102 ? 4.078 9.369 6.556 1.00 95.38 102 LEU A C 1
ATOM 813 O O . LEU A 1 102 ? 4.394 9.825 5.457 1.00 95.38 102 LEU A O 1
ATOM 817 N N . LYS A 1 103 ? 4.179 10.083 7.673 1.00 92.38 103 LYS A N 1
ATOM 818 C CA . LYS A 1 103 ? 4.611 11.487 7.696 1.00 92.38 103 LYS A CA 1
ATOM 819 C C . LYS A 1 103 ? 5.991 11.700 7.066 1.00 92.38 103 LYS A C 1
ATOM 821 O O . LYS A 1 103 ? 6.246 12.728 6.448 1.00 92.38 103 LYS A O 1
ATOM 826 N N . SER A 1 104 ? 6.881 10.717 7.194 1.00 91.75 104 SER A N 1
ATOM 827 C CA . SER A 1 104 ? 8.208 10.728 6.569 1.00 91.75 104 SER A CA 1
ATOM 828 C C . SER A 1 104 ? 8.193 10.470 5.058 1.00 91.75 104 SER A C 1
ATOM 830 O O . SER A 1 104 ? 9.215 10.678 4.416 1.00 91.75 104 SER A O 1
ATOM 832 N N . TRP A 1 105 ? 7.064 10.028 4.499 1.00 92.56 105 TRP A N 1
ATOM 833 C CA . TRP A 1 105 ? 6.895 9.657 3.090 1.00 92.56 105 TRP A CA 1
ATOM 834 C C . TRP A 1 105 ? 5.953 10.611 2.326 1.00 92.56 105 TRP A C 1
ATOM 836 O O . TRP A 1 105 ? 5.891 10.583 1.095 1.00 92.56 105 TRP A O 1
ATOM 846 N N . TYR A 1 106 ? 5.231 11.477 3.044 1.00 86.56 106 TYR A N 1
ATOM 847 C CA . TYR A 1 106 ? 4.252 12.416 2.497 1.00 86.56 106 TYR A CA 1
ATOM 848 C C . TYR A 1 106 ? 4.588 13.847 2.921 1.00 86.56 106 TYR A C 1
ATOM 850 O O . TYR A 1 106 ? 4.299 14.272 4.036 1.00 86.56 106 TYR A O 1
ATOM 858 N N . HIS A 1 107 ? 5.250 14.585 2.031 1.00 78.31 107 HIS A N 1
ATOM 859 C CA . HIS A 1 107 ? 5.808 15.904 2.344 1.00 78.31 107 HIS A CA 1
ATOM 860 C C . HIS A 1 107 ? 4.909 17.085 1.953 1.00 78.31 107 HIS A C 1
ATOM 862 O O . HIS A 1 107 ? 5.131 18.192 2.436 1.00 78.31 107 HIS A O 1
ATOM 868 N N . GLU A 1 108 ? 3.899 16.867 1.108 1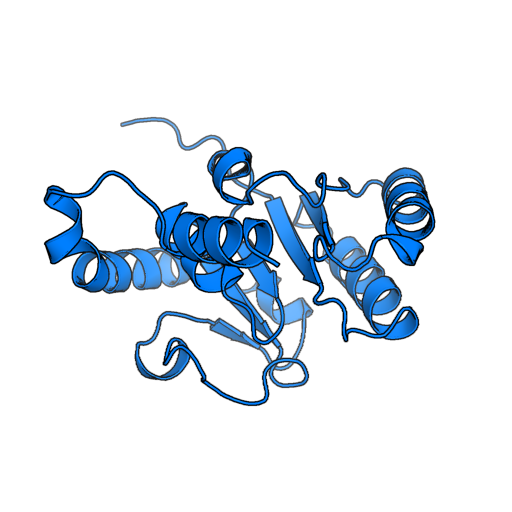.00 79.00 108 GLU A N 1
ATOM 869 C CA . GLU A 1 108 ? 3.000 17.909 0.603 1.00 79.00 108 GLU A CA 1
ATOM 870 C C . GLU A 1 108 ? 1.595 17.336 0.408 1.00 79.00 108 GLU A C 1
ATOM 872 O O . GLU A 1 108 ? 1.441 16.264 -0.179 1.00 79.00 108 GLU A O 1
ATOM 877 N N . ASP A 1 109 ? 0.561 18.062 0.845 1.00 81.94 109 ASP A N 1
ATOM 878 C CA . ASP A 1 109 ? -0.833 17.658 0.636 1.00 81.94 109 ASP A CA 1
ATOM 879 C C . ASP A 1 109 ? -1.363 18.082 -0.737 1.00 81.94 109 ASP A C 1
ATOM 881 O O . ASP A 1 109 ? -2.326 18.833 -0.869 1.00 81.94 109 ASP A O 1
ATOM 885 N N . TYR A 1 110 ? -0.690 17.607 -1.787 1.00 78.44 110 TYR A N 1
ATOM 886 C CA . TYR A 1 110 ? -0.958 17.990 -3.177 1.00 78.44 110 TYR A CA 1
ATOM 887 C C . TYR A 1 110 ? -2.423 17.773 -3.595 1.00 78.44 110 TYR A C 1
ATOM 889 O O . TYR A 1 110 ? -2.963 18.534 -4.396 1.00 78.44 110 TYR A O 1
ATOM 897 N N . TYR A 1 111 ? -3.063 16.739 -3.045 1.00 77.75 111 TYR A N 1
ATOM 898 C CA . TYR A 1 111 ? -4.449 16.372 -3.337 1.00 77.75 111 TYR A CA 1
ATOM 899 C C . TYR A 1 111 ? -5.454 16.852 -2.276 1.00 77.75 111 TYR A C 1
ATOM 901 O O . TYR A 1 111 ? -6.616 16.474 -2.380 1.00 77.75 111 TYR A O 1
ATOM 909 N N . GLN A 1 112 ? -5.025 17.648 -1.285 1.00 84.50 112 GLN A N 1
ATOM 910 C CA . GLN A 1 112 ? -5.857 18.136 -0.167 1.00 84.50 112 GLN A CA 1
ATOM 911 C C . GLN A 1 112 ? -6.519 17.012 0.657 1.00 84.50 112 GLN A C 1
ATOM 913 O O . GLN A 1 112 ? -7.534 17.216 1.313 1.00 84.50 112 GLN A O 1
ATOM 918 N N . LEU A 1 113 ? -5.953 15.799 0.641 1.00 86.50 113 LEU A N 1
ATOM 919 C CA . LEU A 1 113 ? -6.564 14.639 1.297 1.00 86.50 113 LEU A CA 1
ATOM 920 C C . LEU A 1 113 ? -6.410 14.680 2.819 1.00 86.50 113 LEU A C 1
ATOM 922 O O . LEU A 1 113 ? -7.215 14.068 3.517 1.00 86.50 113 LEU A O 1
ATOM 926 N N . ILE A 1 114 ? -5.378 15.353 3.332 1.00 86.31 114 ILE A N 1
ATOM 927 C CA . ILE A 1 114 ? -5.230 15.587 4.771 1.00 86.31 114 ILE A CA 1
ATOM 928 C C . ILE A 1 114 ? -6.201 16.688 5.191 1.00 86.31 114 ILE A C 1
ATOM 930 O O . ILE A 1 114 ? -6.905 16.517 6.181 1.00 86.31 114 ILE A O 1
ATOM 934 N N . GLU A 1 115 ? -6.259 17.789 4.433 1.00 84.12 115 GLU A N 1
ATOM 935 C CA . GLU A 1 115 ? -7.180 18.904 4.703 1.00 84.12 115 GLU A CA 1
ATOM 936 C C . GLU A 1 115 ? -8.653 18.458 4.710 1.00 84.12 115 GLU A C 1
ATOM 938 O O . GLU A 1 115 ? -9.429 18.924 5.544 1.00 84.12 115 GLU A O 1
ATOM 943 N N . ASP A 1 116 ? -9.013 17.506 3.847 1.00 83.88 116 ASP A N 1
ATOM 944 C CA . ASP A 1 116 ? -10.372 16.970 3.723 1.00 83.88 116 ASP A CA 1
ATOM 945 C C . ASP A 1 116 ? -10.699 15.803 4.687 1.00 83.88 116 ASP A C 1
ATOM 947 O O . ASP A 1 116 ? -11.780 15.212 4.588 1.00 83.88 116 ASP A O 1
ATOM 951 N N . ASP A 1 117 ? -9.800 15.439 5.611 1.00 84.19 117 ASP A N 1
ATOM 952 C CA . ASP A 1 117 ? -9.937 14.275 6.511 1.00 84.19 117 ASP A CA 1
ATOM 953 C C . ASP A 1 117 ? -10.143 12.937 5.755 1.00 84.19 117 ASP A C 1
ATOM 955 O O . ASP A 1 117 ? -10.924 12.064 6.155 1.00 84.19 117 ASP A O 1
ATOM 959 N N . LEU A 1 118 ? -9.457 12.771 4.621 1.00 87.06 118 LEU A N 1
ATOM 960 C CA . LEU A 1 118 ? -9.566 11.614 3.725 1.00 87.06 118 LEU A CA 1
ATOM 961 C C . LEU A 1 118 ? -8.322 10.729 3.694 1.00 87.06 118 LEU A C 1
ATOM 963 O O . LEU A 1 118 ? -8.343 9.714 3.002 1.00 87.06 118 LEU A O 1
ATOM 967 N N . LEU A 1 119 ? -7.256 11.088 4.408 1.00 89.94 119 LEU A N 1
ATOM 968 C CA . LEU A 1 119 ? -5.996 10.351 4.471 1.00 89.94 119 LEU A CA 1
ATOM 969 C C . LEU A 1 119 ? -5.532 10.233 5.923 1.00 89.94 119 LEU A C 1
ATOM 971 O O . LEU A 1 119 ? -5.303 11.242 6.587 1.00 89.94 119 LEU A O 1
ATOM 975 N N . PHE A 1 120 ? -5.325 9.006 6.405 1.00 92.06 120 PHE A N 1
ATOM 976 C CA . PHE A 1 120 ? -4.666 8.807 7.696 1.00 92.06 120 PHE A CA 1
ATOM 977 C C . PHE A 1 120 ? -3.156 9.002 7.557 1.00 92.06 120 PHE A C 1
ATOM 979 O O . PHE A 1 120 ? -2.523 8.414 6.678 1.00 92.06 120 PHE A O 1
ATOM 986 N N . VAL A 1 121 ? -2.568 9.798 8.446 1.00 93.00 121 VAL A N 1
ATOM 987 C CA . VAL A 1 121 ? -1.126 10.061 8.481 1.00 93.00 121 VAL A CA 1
ATOM 988 C C . VAL A 1 121 ? -0.554 9.473 9.763 1.00 93.00 121 VAL A C 1
ATOM 990 O O . VAL A 1 121 ? -0.935 9.895 10.852 1.00 93.00 121 VAL A O 1
ATOM 993 N N . PHE A 1 122 ? 0.375 8.529 9.631 1.00 94.25 122 PHE A N 1
ATOM 994 C CA . PHE A 1 122 ? 1.037 7.881 10.765 1.00 94.25 122 PHE A CA 1
ATOM 995 C C . PHE A 1 122 ? 2.487 8.343 10.919 1.00 94.25 122 PHE A C 1
ATOM 997 O O . PHE A 1 122 ? 3.150 8.689 9.933 1.00 94.25 122 PHE A O 1
ATOM 1004 N N . GLU A 1 123 ? 3.005 8.319 12.146 1.00 94.00 123 GLU A N 1
ATOM 1005 C CA . GLU A 1 123 ? 4.436 8.529 12.401 1.00 94.00 123 GLU A CA 1
ATOM 1006 C C . GLU A 1 123 ? 5.217 7.235 12.124 1.00 94.00 123 GLU A C 1
ATOM 1008 O O . GLU A 1 123 ? 6.348 7.283 11.628 1.00 94.00 123 GLU A O 1
ATOM 1013 N N . SER A 1 124 ? 4.606 6.074 12.389 1.00 94.12 124 SER A N 1
ATOM 1014 C CA . SER A 1 124 ? 5.200 4.763 12.133 1.00 94.12 124 SER A CA 1
ATOM 1015 C C . SER A 1 124 ? 4.219 3.749 11.533 1.00 94.12 124 SER A C 1
ATOM 1017 O O . SER A 1 124 ? 2.999 3.894 11.584 1.00 94.12 124 SER A O 1
ATOM 1019 N N . LEU A 1 125 ? 4.762 2.693 10.922 1.00 93.94 125 LEU A N 1
ATOM 1020 C CA . LEU A 1 125 ? 3.964 1.678 10.231 1.00 93.94 125 LEU A CA 1
ATOM 1021 C C . LEU A 1 125 ? 3.103 0.848 11.199 1.00 93.94 125 LEU A C 1
ATOM 1023 O O . LEU A 1 125 ? 2.035 0.358 10.834 1.00 93.94 125 LEU A O 1
ATOM 1027 N N . GLU A 1 126 ? 3.561 0.686 12.436 1.00 93.75 126 GLU A N 1
ATOM 1028 C CA . GLU A 1 126 ? 2.904 -0.103 13.475 1.00 93.75 126 GLU A CA 1
ATOM 1029 C C . GLU A 1 126 ? 1.529 0.461 13.862 1.00 93.75 126 GLU A C 1
ATOM 1031 O O . GLU A 1 126 ? 0.637 -0.309 14.227 1.00 93.75 126 GLU A O 1
ATOM 1036 N N . GLU A 1 127 ? 1.324 1.772 13.715 1.00 94.12 127 GLU A N 1
ATOM 1037 C CA . GLU A 1 127 ? 0.049 2.454 13.986 1.00 94.12 127 GLU A CA 1
ATOM 1038 C C . GLU A 1 127 ? -1.089 1.977 13.067 1.00 94.12 127 GLU A C 1
ATOM 1040 O O . GLU A 1 127 ? -2.261 2.022 13.434 1.00 94.12 127 GLU A O 1
ATOM 1045 N N . ILE A 1 128 ? -0.776 1.392 11.906 1.00 90.88 128 ILE A N 1
ATOM 1046 C CA . ILE A 1 128 ? -1.788 0.776 11.030 1.00 90.88 128 ILE A CA 1
ATOM 1047 C C . ILE A 1 128 ? -2.581 -0.310 11.775 1.00 90.88 128 ILE A C 1
ATOM 1049 O O . ILE A 1 128 ? -3.762 -0.539 11.500 1.00 90.88 128 ILE A O 1
ATOM 1053 N N . ASN A 1 129 ? -1.964 -0.999 12.740 1.00 90.06 129 ASN A N 1
ATOM 1054 C CA . ASN A 1 129 ? -2.644 -2.047 13.494 1.00 90.06 129 ASN A CA 1
ATOM 1055 C C . ASN A 1 129 ? -3.697 -1.516 14.472 1.00 90.06 129 ASN A C 1
ATOM 1057 O O . ASN A 1 129 ? -4.596 -2.297 14.812 1.00 90.06 129 ASN A O 1
ATOM 1061 N N . SER A 1 130 ? -3.608 -0.249 14.893 1.00 87.56 130 SER A N 1
ATOM 1062 C CA . SER A 1 130 ? -4.584 0.367 15.797 1.00 87.56 130 SER A CA 1
ATOM 1063 C C . SER A 1 130 ? -5.829 0.893 15.097 1.00 87.56 130 SER A C 1
ATOM 1065 O O . SER A 1 130 ? -6.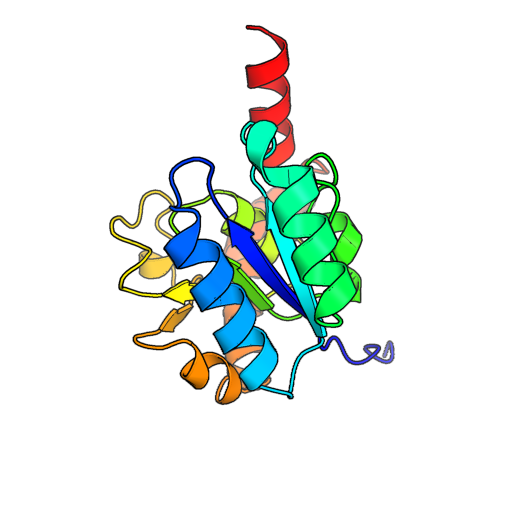808 1.124 15.796 1.00 87.56 130 SER A O 1
ATOM 1067 N N . LEU A 1 131 ? -5.829 1.003 13.761 1.00 86.25 131 LEU A N 1
ATOM 1068 C CA . LEU A 1 131 ? -7.014 1.428 13.014 1.00 86.25 131 LEU A CA 1
ATOM 1069 C C . LEU A 1 131 ? -8.215 0.527 13.320 1.00 86.25 131 LEU A C 1
ATOM 1071 O O . LEU A 1 131 ? -8.195 -0.683 13.032 1.00 86.25 131 LEU A O 1
ATOM 1075 N N . SER A 1 132 ? -9.250 1.137 13.890 1.00 83.06 132 SER A N 1
ATOM 1076 C CA . SER A 1 132 ? -10.524 0.493 14.183 1.00 83.06 132 SER A CA 1
ATOM 1077 C C . SER A 1 132 ? -11.436 0.471 12.953 1.00 83.06 132 SER A C 1
ATOM 1079 O O . SER A 1 132 ? -11.270 1.230 11.994 1.00 83.06 132 SER A O 1
ATOM 1081 N N . ASP A 1 133 ? -12.430 -0.420 12.969 1.00 78.88 133 ASP A N 1
ATOM 1082 C CA . ASP A 1 133 ? -13.448 -0.456 11.916 1.00 78.88 133 ASP A CA 1
ATOM 1083 C C . ASP A 1 133 ? -14.305 0.821 11.913 1.00 78.88 133 ASP A C 1
ATOM 1085 O O . ASP A 1 133 ? -14.765 1.240 10.848 1.00 78.88 133 ASP A O 1
ATOM 1089 N N . GLU A 1 134 ? -14.483 1.473 13.070 1.00 76.62 134 GLU A N 1
ATOM 1090 C CA . GLU A 1 134 ? -15.197 2.750 13.163 1.00 76.62 134 GLU A CA 1
ATOM 1091 C C . GLU A 1 134 ? -14.415 3.900 12.513 1.00 76.62 134 GLU A C 1
ATOM 1093 O O . GLU A 1 134 ? -14.998 4.678 11.756 1.00 76.62 134 GLU A O 1
ATOM 1098 N N . GLU A 1 135 ? -13.102 3.985 12.747 1.00 77.31 135 GLU A N 1
ATOM 1099 C CA . GLU A 1 135 ? -12.237 5.005 12.131 1.00 77.31 135 GLU A CA 1
ATOM 1100 C C . GLU A 1 135 ? -12.216 4.856 10.603 1.00 77.31 135 GLU A C 1
ATOM 1102 O O . GLU A 1 135 ? -12.336 5.828 9.855 1.00 77.31 135 GLU A O 1
ATOM 1107 N N . ILE A 1 136 ? -12.167 3.612 10.125 1.00 76.06 136 ILE A N 1
ATOM 1108 C CA . ILE A 1 136 ? -12.255 3.287 8.699 1.00 76.06 136 ILE A CA 1
ATOM 1109 C C . ILE A 1 136 ? -13.613 3.703 8.110 1.00 76.06 136 ILE A C 1
ATOM 1111 O O . ILE A 1 136 ? -13.674 4.222 6.990 1.00 76.06 136 ILE A O 1
ATOM 1115 N N . ALA A 1 137 ? -14.705 3.510 8.854 1.00 71.06 137 ALA A N 1
ATOM 1116 C CA . ALA A 1 137 ? -16.043 3.903 8.420 1.00 71.06 137 ALA A CA 1
ATOM 1117 C C . ALA A 1 137 ? -16.227 5.431 8.344 1.00 71.06 137 ALA A C 1
ATOM 1119 O O . ALA A 1 137 ? -17.020 5.906 7.529 1.00 71.06 137 ALA A O 1
ATOM 1120 N N . GLN A 1 138 ? -15.488 6.211 9.136 1.00 69.50 138 GLN A N 1
ATOM 1121 C CA . GLN A 1 138 ? -15.573 7.674 9.122 1.00 69.50 138 GLN A CA 1
ATOM 1122 C C . GLN A 1 138 ? -15.083 8.271 7.793 1.00 69.50 138 GLN A C 1
ATOM 1124 O O . GLN A 1 138 ? -15.770 9.118 7.219 1.00 69.50 138 GLN A O 1
ATOM 1129 N N . ILE A 1 139 ? -13.980 7.760 7.229 1.00 69.62 139 ILE A N 1
ATOM 1130 C CA . ILE A 1 139 ? -13.522 8.165 5.886 1.00 69.62 139 ILE A CA 1
ATOM 1131 C C . ILE A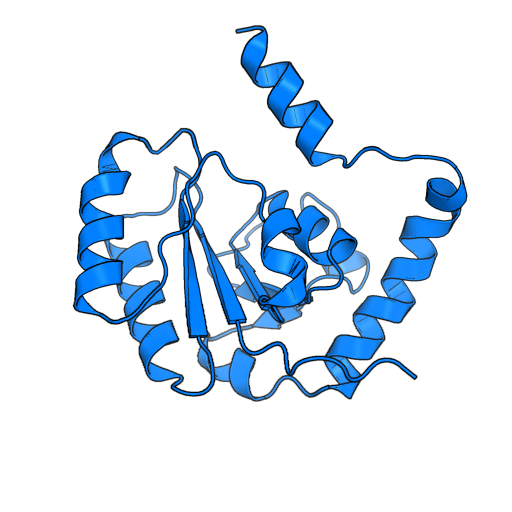 1 139 ? -14.577 7.839 4.821 1.00 69.62 139 ILE A C 1
ATOM 1133 O O . ILE A 1 139 ? -14.782 8.613 3.885 1.00 69.62 139 ILE A O 1
ATOM 1137 N N . MET A 1 140 ? -15.297 6.721 4.965 1.00 63.91 140 MET A N 1
ATOM 1138 C CA . MET A 1 140 ? -16.372 6.370 4.032 1.00 63.91 140 MET A CA 1
ATOM 1139 C C . MET A 1 140 ? -17.527 7.384 4.057 1.00 63.91 140 MET A C 1
ATOM 1141 O O . MET A 1 140 ? -18.114 7.636 3.007 1.00 63.91 140 MET A O 1
ATOM 1145 N N . GLN A 1 141 ? -17.818 8.016 5.200 1.00 62.88 141 GLN A N 1
ATOM 1146 C CA . GLN A 1 141 ? -18.809 9.100 5.277 1.00 62.88 141 GLN A CA 1
ATOM 1147 C C . GLN A 1 141 ? -18.300 10.388 4.613 1.00 62.88 141 GLN A C 1
ATOM 1149 O O . GLN A 1 141 ? -19.040 11.033 3.870 1.00 62.88 141 GLN A O 1
ATOM 1154 N N . SER A 1 142 ? -17.027 10.748 4.810 1.00 61.88 142 SER A N 1
ATOM 1155 C CA . SER A 1 142 ? -16.409 11.896 4.124 1.00 61.88 142 SER A CA 1
ATOM 1156 C C . SER A 1 142 ? -16.361 11.698 2.603 1.00 61.88 142 SER A C 1
ATOM 1158 O O . SER A 1 142 ? -16.610 12.629 1.838 1.00 61.88 142 SER A O 1
ATOM 1160 N N . ARG A 1 143 ? -16.161 10.457 2.144 1.00 62.84 143 ARG A N 1
ATOM 1161 C CA . ARG A 1 143 ? -16.209 10.065 0.729 1.00 62.84 143 ARG A CA 1
ATOM 1162 C C . ARG A 1 143 ? -17.582 10.280 0.079 1.00 62.84 143 ARG A C 1
ATOM 1164 O O . ARG A 1 143 ? -17.633 10.588 -1.112 1.00 62.84 143 ARG A O 1
ATOM 1171 N N . GLU A 1 144 ? -18.695 10.126 0.801 1.00 58.09 144 GLU A N 1
ATOM 1172 C CA . GLU A 1 144 ? -20.026 10.398 0.228 1.00 58.09 144 GLU A CA 1
ATOM 1173 C C . GLU A 1 144 ? -20.146 11.850 -0.253 1.00 58.09 144 GLU A C 1
ATOM 1175 O O . GLU A 1 144 ? -20.726 12.083 -1.314 1.00 58.09 144 GLU A O 1
ATOM 1180 N N . LYS A 1 145 ? -19.500 12.798 0.441 1.00 56.69 145 LYS A N 1
ATOM 1181 C CA . LYS A 1 145 ? -19.431 14.209 0.024 1.00 56.69 145 LYS A CA 1
ATOM 1182 C C . LYS A 1 145 ? -18.650 14.387 -1.280 1.00 56.69 145 LYS A C 1
ATOM 1184 O O . LYS A 1 145 ? -19.077 15.136 -2.153 1.00 56.69 145 LYS A O 1
ATOM 1189 N N . LEU A 1 146 ? -17.547 13.651 -1.453 1.00 55.72 146 LEU A N 1
ATOM 1190 C CA . LEU A 1 146 ? -16.785 13.644 -2.706 1.00 55.72 146 LEU A CA 1
ATOM 1191 C C . LEU A 1 146 ? -17.534 12.977 -3.862 1.00 55.72 146 LEU A C 1
ATOM 1193 O O . LEU A 1 146 ? -17.253 13.282 -5.008 1.00 55.72 146 LEU A O 1
ATOM 1197 N N . ASN A 1 147 ? -18.478 12.075 -3.604 1.00 52.41 147 ASN A N 1
ATOM 1198 C CA . ASN A 1 147 ? -19.158 11.321 -4.658 1.00 52.41 147 ASN A CA 1
ATOM 1199 C C . ASN A 1 147 ? -20.568 11.837 -4.979 1.00 52.41 147 ASN A C 1
ATOM 1201 O O . ASN A 1 147 ? -21.241 11.235 -5.820 1.00 52.41 147 ASN A O 1
ATOM 1205 N N . GLU A 1 148 ? -21.024 12.948 -4.387 1.00 52.06 148 GLU A N 1
ATOM 1206 C CA . GLU A 1 148 ? -22.338 13.530 -4.712 1.00 52.06 148 GLU A CA 1
ATOM 1207 C C . GLU A 1 148 ? -22.498 13.808 -6.215 1.00 52.06 148 GLU A C 1
ATOM 1209 O O . GLU A 1 148 ? -23.572 13.583 -6.772 1.00 52.06 148 GLU A O 1
ATOM 1214 N N . HIS A 1 149 ? -21.413 14.194 -6.893 1.00 47.97 149 HIS A N 1
ATOM 1215 C CA . HIS A 1 149 ? -21.382 14.439 -8.337 1.00 47.97 149 HIS A CA 1
ATOM 1216 C C . HIS A 1 149 ? -21.135 13.176 -9.188 1.00 47.97 149 HIS A C 1
ATOM 1218 O O . HIS A 1 149 ? -21.340 13.200 -10.400 1.00 47.97 149 HIS A O 1
ATOM 1224 N N . LEU A 1 150 ? -20.718 12.057 -8.579 1.00 45.38 150 LEU A N 1
ATOM 1225 C CA . LEU A 1 150 ? -20.460 10.782 -9.264 1.00 45.38 150 LEU A CA 1
ATOM 1226 C C . LEU A 1 150 ? -21.672 9.846 -9.312 1.00 45.38 150 LEU A C 1
ATOM 1228 O O . LEU A 1 150 ? -21.585 8.797 -9.949 1.00 45.38 150 LEU A O 1
ATOM 1232 N N . LYS A 1 151 ? -22.834 10.239 -8.765 1.00 51.03 151 LYS A N 1
ATOM 1233 C CA . LYS A 1 151 ? -24.109 9.548 -9.053 1.00 51.03 151 LYS A CA 1
ATOM 1234 C C . LYS A 1 151 ? -24.410 9.455 -10.562 1.00 51.03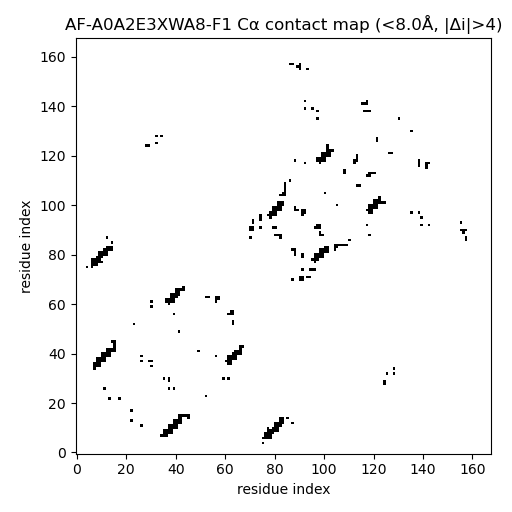 151 LYS A C 1
ATOM 1236 O O . LYS A 1 151 ? -25.265 8.667 -10.951 1.00 51.03 151 LYS A O 1
ATOM 1241 N N . GLU A 1 152 ? -23.684 10.199 -11.403 1.00 45.00 152 GLU A N 1
ATOM 1242 C CA . GLU A 1 152 ? -23.858 10.238 -12.856 1.00 45.00 152 GLU A CA 1
ATOM 1243 C C . GLU A 1 152 ? -22.623 9.817 -13.694 1.00 45.00 152 GLU A C 1
ATOM 1245 O O . GLU A 1 152 ? -22.732 9.777 -14.920 1.00 45.00 152 GLU A O 1
ATOM 1250 N N . ILE A 1 153 ? -21.454 9.473 -13.117 1.00 49.50 153 ILE A N 1
ATOM 1251 C CA . ILE A 1 153 ? -20.212 9.262 -13.909 1.00 49.50 153 ILE A CA 1
ATOM 1252 C C . ILE A 1 153 ? -19.493 7.938 -13.574 1.00 49.50 153 ILE A C 1
ATOM 1254 O O . ILE A 1 153 ? -19.074 7.703 -12.448 1.00 49.50 153 ILE A O 1
ATOM 1258 N N . ASN A 1 154 ? -19.266 7.110 -14.607 1.00 51.03 154 ASN A N 1
ATOM 1259 C CA . ASN A 1 154 ? -18.699 5.747 -14.545 1.00 51.03 154 ASN A CA 1
ATOM 1260 C C . ASN A 1 154 ? -17.169 5.638 -14.785 1.00 51.03 154 ASN A C 1
ATOM 1262 O O . ASN A 1 154 ? -16.698 4.572 -15.177 1.00 51.03 154 ASN A O 1
ATOM 1266 N N . THR A 1 155 ? -16.370 6.702 -14.636 1.00 48.56 155 THR A N 1
ATOM 1267 C CA . THR A 1 155 ? -14.911 6.644 -14.923 1.00 48.56 155 THR A CA 1
ATOM 1268 C C . THR A 1 155 ? -14.067 7.241 -13.799 1.00 48.56 155 THR A C 1
ATOM 1270 O O . THR A 1 155 ? -14.412 8.303 -13.277 1.00 48.56 155 THR A O 1
ATOM 1273 N N . LEU A 1 156 ? -12.975 6.559 -13.422 1.00 54.69 156 LEU A N 1
ATOM 1274 C CA . LEU A 1 156 ? -12.100 6.966 -12.316 1.00 54.69 156 LEU A CA 1
ATOM 1275 C C . LEU A 1 156 ? -11.118 8.071 -12.775 1.00 54.69 156 LEU A C 1
ATOM 1277 O O . LEU A 1 156 ? -10.716 8.099 -13.943 1.00 54.69 156 LEU A O 1
ATOM 1281 N N . PRO A 1 157 ? -10.681 8.989 -11.894 1.00 50.78 157 PRO A N 1
ATOM 1282 C CA . PRO A 1 157 ? -9.700 10.027 -12.228 1.00 50.78 157 PRO A CA 1
ATOM 1283 C C . PRO A 1 157 ? -8.346 9.483 -12.715 1.00 50.78 157 PRO A C 1
ATOM 1285 O O . PRO A 1 157 ? -7.743 10.068 -13.619 1.00 50.78 157 PRO A O 1
ATOM 1288 N N . SER A 1 158 ? -7.885 8.349 -12.181 1.00 48.16 158 SER A N 1
ATOM 1289 C CA . SER A 1 158 ? -6.630 7.690 -12.585 1.00 48.16 158 SER A CA 1
ATOM 1290 C C . SER A 1 158 ? -6.644 7.190 -14.034 1.00 48.16 158 SER A C 1
ATOM 1292 O O . SER A 1 158 ? -5.621 7.261 -14.722 1.00 48.16 158 SER A O 1
ATOM 1294 N N . ASP A 1 159 ? -7.812 6.805 -14.557 1.00 54.66 159 ASP A N 1
ATOM 1295 C CA . ASP A 1 159 ? -7.977 6.400 -15.958 1.00 54.66 159 ASP A CA 1
ATOM 1296 C C . ASP A 1 159 ? -7.664 7.554 -16.927 1.00 54.66 159 ASP A C 1
ATOM 1298 O O . ASP A 1 159 ? -7.126 7.347 -18.023 1.00 54.66 159 ASP A O 1
ATOM 1302 N N . LYS A 1 160 ? -7.945 8.800 -16.519 1.00 46.91 160 LYS A N 1
ATOM 1303 C CA . LYS A 1 160 ? -7.636 9.993 -17.323 1.00 46.91 160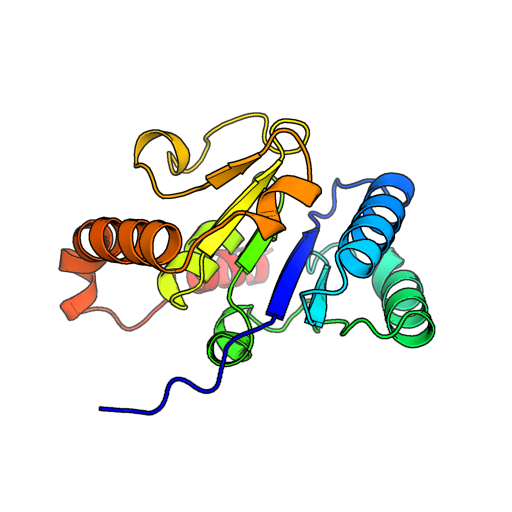 LYS A CA 1
ATOM 1304 C C . LYS A 1 160 ? -6.132 10.263 -17.373 1.00 46.91 160 LYS A C 1
ATOM 1306 O O . LYS A 1 160 ? -5.626 10.599 -18.446 1.00 46.91 160 LYS A O 1
ATOM 1311 N N . LEU A 1 161 ? -5.410 10.043 -16.272 1.00 45.44 161 LEU A N 1
ATOM 1312 C CA . LEU A 1 161 ? -3.949 10.186 -16.217 1.00 45.44 161 LEU A CA 1
ATOM 1313 C C . LEU A 1 161 ? -3.244 9.130 -17.079 1.00 45.44 161 LEU A C 1
ATOM 1315 O O . LEU A 1 161 ? -2.381 9.480 -17.883 1.00 45.44 161 LEU A O 1
ATOM 1319 N N . ALA A 1 162 ? -3.677 7.866 -17.027 1.00 44.69 162 ALA A N 1
ATOM 1320 C CA . ALA A 1 162 ? -3.124 6.798 -17.868 1.00 44.69 162 ALA A CA 1
ATOM 1321 C C . ALA A 1 162 ? -3.296 7.067 -19.379 1.00 44.69 162 ALA A C 1
ATOM 1323 O O . ALA A 1 162 ? -2.445 6.692 -20.190 1.00 44.69 162 ALA A O 1
ATOM 1324 N N . SER A 1 163 ? -4.374 7.755 -19.774 1.00 42.06 163 SER A N 1
ATOM 1325 C CA . SER A 1 163 ? -4.600 8.163 -21.168 1.00 42.06 163 SER A CA 1
ATOM 1326 C C . S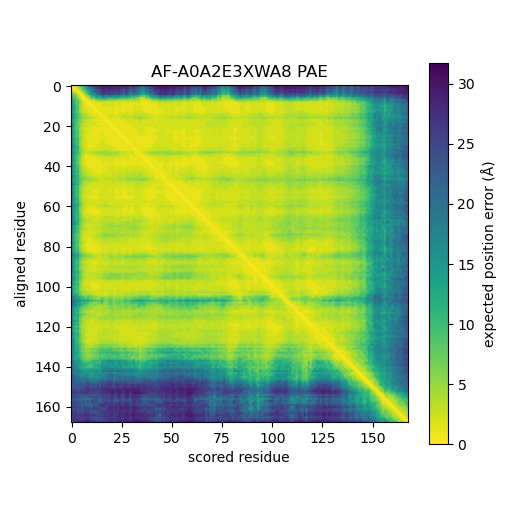ER A 1 163 ? -3.668 9.289 -21.636 1.00 42.06 163 SER A C 1
ATOM 1328 O O . SER A 1 163 ? -3.346 9.366 -22.824 1.00 42.06 163 SER A O 1
ATOM 1330 N N . PHE A 1 164 ? -3.201 10.132 -20.711 1.00 34.53 164 PHE A N 1
ATOM 1331 C CA . PHE A 1 164 ? -2.295 11.242 -20.999 1.00 34.53 164 PHE A CA 1
ATOM 1332 C C . PHE A 1 164 ? -0.880 10.731 -21.310 1.00 34.53 164 PHE A C 1
ATOM 1334 O O . PHE A 1 164 ? -0.272 11.157 -22.289 1.00 34.53 164 PHE A O 1
ATOM 1341 N N . TYR A 1 165 ? -0.410 9.720 -20.571 1.00 39.38 165 TYR A N 1
ATOM 1342 C CA . TYR A 1 165 ? 0.890 9.076 -20.805 1.00 39.38 165 TYR A CA 1
ATOM 1343 C C . TYR A 1 165 ? 0.938 8.155 -22.036 1.00 39.38 165 TYR A C 1
ATOM 1345 O O . TYR A 1 165 ? 2.021 7.772 -22.458 1.00 39.38 165 TYR A O 1
ATOM 1353 N N . LYS A 1 166 ? -0.204 7.816 -22.653 1.00 40.19 166 LYS A N 1
ATOM 1354 C CA . LYS A 1 166 ? -0.248 7.104 -23.949 1.00 40.19 166 LYS A CA 1
ATOM 1355 C C . LYS A 1 166 ? -0.058 8.017 -25.168 1.00 40.19 166 LYS A C 1
ATOM 1357 O O . LYS A 1 166 ? -0.034 7.516 -26.290 1.00 40.19 166 LYS A O 1
ATOM 1362 N N . LYS A 1 167 ? 0.008 9.338 -24.971 1.00 41.53 167 LYS A N 1
ATOM 1363 C CA . LYS A 1 167 ? 0.166 10.338 -26.043 1.00 41.53 167 LYS A CA 1
ATOM 1364 C C . LYS A 1 167 ? 1.568 10.961 -26.116 1.00 41.53 167 LYS A C 1
ATOM 1366 O O . LYS A 1 167 ? 1.765 11.852 -26.940 1.00 41.53 167 LYS A O 1
ATOM 1371 N N . LEU A 1 168 ? 2.505 10.498 -25.289 1.00 35.41 168 LEU A N 1
ATOM 1372 C CA . LEU A 1 168 ? 3.938 10.805 -25.361 1.00 35.41 168 LEU A CA 1
ATOM 1373 C C . LEU A 1 168 ? 4.696 9.558 -25.8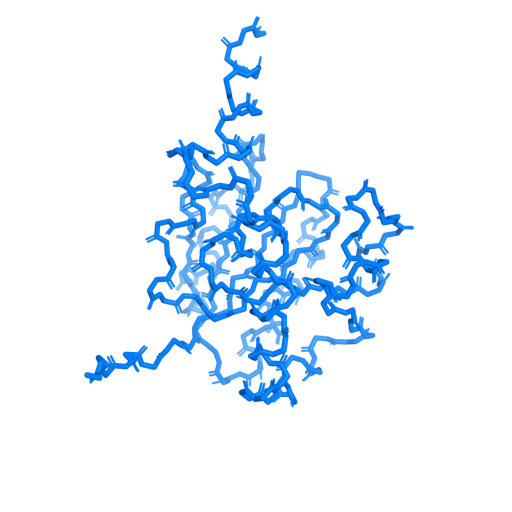23 1.00 35.41 168 LEU A C 1
ATOM 1375 O O . LEU A 1 168 ? 5.689 9.736 -26.559 1.00 35.41 168 LEU A O 1
#

pLDDT: mean 81.88, std 18.49, range [31.75, 98.06]

Secondary structure (DSSP, 8-state):
--------EEEEEE-TTS-HHHHHHHHHHHHHT-SSEEEEEE-TT-TTTHHHHHHHHHHTT-EEE-TTS-GGGGTTTEEEEEESS-THHHHHHHHT-EEEEETTT----TT-TTTTT-SEEESSGGGGGG--HHHHHHHHHHHHHHTGGGGG----HHHHHHHHGGG-

Solvent-accessible surface area (backbone atoms only — not comparable to full-atom values): 9728 Å² total; per-residue (Å²): 133,81,80,72,67,81,49,44,20,36,32,40,44,44,57,68,84,58,50,71,68,57,52,54,51,50,52,51,56,56,62,68,64,71,78,52,49,44,32,42,31,52,34,68,87,37,67,88,49,47,69,61,53,40,50,51,20,61,78,67,75,33,43,64,46,61,46,86,57,63,71,56,82,42,35,80,42,31,37,36,36,37,34,47,76,57,75,62,44,58,45,26,48,77,38,69,26,40,24,32,32,39,55,94,51,42,91,63,68,86,82,43,35,59,83,63,61,55,41,49,74,29,91,51,79,72,58,64,75,69,66,47,74,66,65,53,49,50,38,56,58,53,45,51,69,73,39,66,77,44,83,80,55,96,73,63,75,66,61,58,55,59,58,57,68,73,75,114

Radius of gyration: 15.61 Å; Cα contacts (8 Å, |Δi|>4): 228; chains: 1; bounding box: 43×34×42 Å